Protein AF-A0A1F8N755-F1 (afdb_monomer_lite)

Secondary structure (DSSP, 8-state):
-------PPPEEHHHHHHHTT--HHHHHHHHHHTSS--EEETTTTEEEE---

pLDDT: mean 84.48, std 12.17, range [43.97, 95.56]

Foldseek 3Di:
DDPPPPPQDWDFLVRVCVVVVHDSVVSVVCVVVVVFDWAQDDPVRGTTHGPD

Sequence (52 aa):
MANSRRIEPMLTTSDVARLLNVHINTVRRWSNQGTLKTYRIGARGDRRFRRE

Radius of gyration: 12.69 Å; chains: 1; bounding box: 28×26×37 Å

Structure (mmCIF, N/CA/C/O backbone):
data_AF-A0A1F8N755-F1
#
_entry.id   AF-A0A1F8N755-F1
#
loop_
_atom_site.group_PDB
_atom_site.id
_atom_site.type_symbol
_atom_site.label_atom_id
_atom_site.label_alt_id
_atom_site.label_comp_id
_atom_site.label_asym_id
_atom_site.label_entity_id
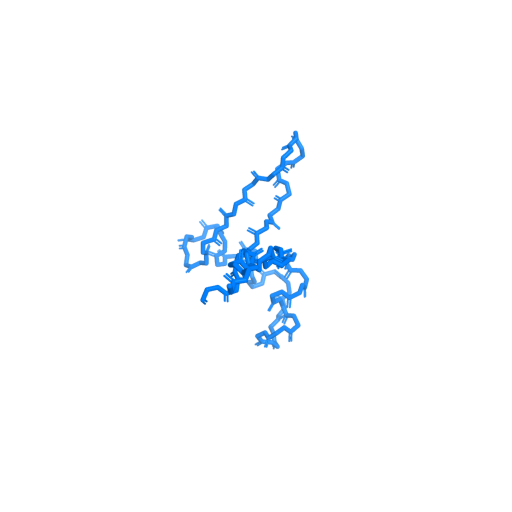_atom_site.label_seq_id
_atom_site.pdbx_PDB_ins_code
_atom_site.Cartn_x
_atom_site.Cartn_y
_atom_site.Cartn_z
_atom_site.occupancy
_atom_site.B_iso_or_equiv
_atom_site.auth_seq_id
_atom_site.auth_comp_id
_atom_site.auth_asym_id
_atom_site.auth_atom_id
_atom_site.pdbx_PDB_model_num
ATOM 1 N N . MET A 1 1 ? -17.755 14.911 -30.393 1.00 43.97 1 MET A N 1
ATOM 2 C CA . MET A 1 1 ? -17.658 14.776 -28.923 1.00 43.97 1 MET A CA 1
ATOM 3 C C . MET A 1 1 ? -16.456 13.892 -28.631 1.00 43.97 1 MET A C 1
ATOM 5 O O . MET A 1 1 ? -16.520 12.699 -28.893 1.00 43.97 1 MET A O 1
ATOM 9 N N . ALA A 1 2 ? -15.318 14.481 -28.255 1.00 49.66 2 ALA A N 1
ATOM 10 C CA . ALA A 1 2 ? -14.087 13.724 -28.043 1.00 49.66 2 ALA A CA 1
ATOM 11 C C . ALA A 1 2 ? -14.268 12.807 -26.828 1.00 49.66 2 ALA A C 1
ATOM 13 O O . ALA A 1 2 ? -14.490 13.280 -25.715 1.00 49.66 2 ALA A O 1
ATOM 14 N N . ASN A 1 3 ? -14.219 11.495 -27.059 1.00 57.56 3 ASN A N 1
ATOM 15 C CA . ASN A 1 3 ? -14.205 10.495 -26.006 1.00 57.56 3 ASN A CA 1
ATOM 16 C C . ASN A 1 3 ? -12.843 10.577 -25.310 1.00 57.56 3 ASN A C 1
ATOM 18 O O . ASN A 1 3 ? -11.897 9.873 -25.667 1.00 57.56 3 ASN A O 1
ATOM 22 N N . SER A 1 4 ? -12.721 11.508 -24.367 1.00 62.16 4 SER A N 1
ATOM 23 C CA . SER A 1 4 ? -11.599 11.578 -23.446 1.00 62.16 4 SER A CA 1
ATOM 24 C C . SER A 1 4 ? -11.616 10.288 -22.637 1.00 62.16 4 SER A C 1
ATOM 26 O O . SER A 1 4 ? -12.272 10.222 -21.599 1.00 62.16 4 SER A O 1
ATOM 28 N N . ARG A 1 5 ? -10.920 9.247 -23.117 1.00 61.00 5 ARG A N 1
ATOM 29 C CA . ARG A 1 5 ? -10.490 8.123 -22.282 1.00 61.00 5 ARG A CA 1
ATOM 30 C C . ARG A 1 5 ? -9.744 8.758 -21.120 1.00 61.00 5 ARG A C 1
ATOM 32 O O . ARG A 1 5 ? -8.582 9.132 -21.259 1.00 61.00 5 ARG A O 1
ATOM 39 N N . ARG A 1 6 ? -10.449 8.980 -20.011 1.00 62.69 6 ARG A N 1
ATOM 40 C CA . ARG A 1 6 ? -9.864 9.496 -18.784 1.00 62.69 6 ARG A CA 1
ATOM 41 C C . ARG A 1 6 ? -8.855 8.442 -18.375 1.00 62.69 6 ARG A C 1
ATOM 43 O O . ARG A 1 6 ? -9.230 7.348 -17.970 1.00 62.69 6 ARG A O 1
ATOM 50 N N . ILE A 1 7 ? -7.581 8.734 -18.599 1.00 64.00 7 ILE A N 1
ATOM 51 C CA . ILE A 1 7 ? -6.501 7.934 -18.048 1.00 6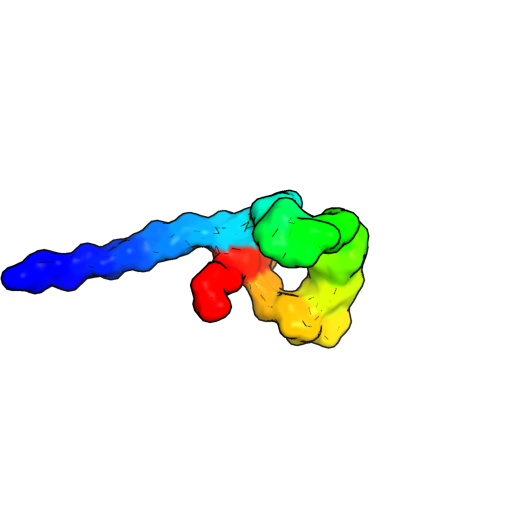4.00 7 ILE A CA 1
ATOM 52 C C . ILE A 1 7 ? -6.608 8.167 -16.547 1.00 64.00 7 ILE A C 1
ATOM 54 O O . ILE A 1 7 ? -6.136 9.181 -16.037 1.00 64.00 7 ILE A O 1
ATOM 58 N N . GLU A 1 8 ? -7.343 7.298 -15.857 1.00 70.44 8 GLU A N 1
ATOM 59 C CA . GLU A 1 8 ? -7.450 7.391 -14.413 1.00 70.44 8 GLU A CA 1
ATOM 60 C C . GLU A 1 8 ? -6.074 7.076 -13.825 1.00 70.44 8 GLU A C 1
ATOM 62 O O . GLU A 1 8 ? -5.515 6.005 -14.096 1.00 70.44 8 GLU A O 1
ATOM 67 N N . PRO A 1 9 ? -5.480 8.009 -13.065 1.00 78.12 9 PRO A N 1
ATOM 68 C CA . PRO A 1 9 ? -4.176 7.780 -12.479 1.00 78.12 9 PRO A CA 1
ATOM 69 C C . PRO A 1 9 ? -4.256 6.580 -11.535 1.00 78.12 9 PRO A C 1
ATOM 71 O O . PRO A 1 9 ? -5.078 6.540 -10.619 1.00 78.12 9 PRO A O 1
ATOM 74 N N . MET A 1 10 ? -3.391 5.589 -11.760 1.00 85.88 10 MET A N 1
ATOM 75 C CA . MET A 1 10 ? -3.316 4.423 -10.887 1.00 85.88 10 MET A CA 1
ATOM 76 C C . MET A 1 10 ? -2.786 4.838 -9.516 1.00 85.88 10 MET A C 1
ATOM 78 O O . MET A 1 10 ? -1.664 5.345 -9.394 1.00 85.88 10 MET A O 1
ATOM 82 N N . LEU A 1 11 ? -3.574 4.554 -8.488 1.00 89.75 11 LEU A N 1
ATOM 83 C CA . LEU A 1 11 ? -3.263 4.855 -7.102 1.00 89.75 11 LEU A CA 1
ATOM 84 C C . LEU A 1 11 ? -2.104 3.980 -6.622 1.00 89.75 11 LEU A C 1
ATOM 86 O O . LEU A 1 11 ? -2.025 2.782 -6.911 1.00 89.75 11 LEU A O 1
ATOM 90 N N . THR A 1 12 ? -1.186 4.576 -5.873 1.00 91.88 12 THR A N 1
ATOM 91 C CA . THR A 1 12 ? -0.161 3.825 -5.148 1.00 91.88 12 THR A CA 1
ATOM 92 C C . THR A 1 12 ? -0.745 3.221 -3.872 1.00 91.88 12 THR A C 1
ATOM 94 O O . THR A 1 12 ? -1.837 3.575 -3.428 1.00 91.88 12 THR A O 1
ATOM 97 N N . THR A 1 13 ? 0.005 2.326 -3.225 1.00 91.06 13 THR A N 1
ATOM 98 C CA . THR A 1 13 ? -0.404 1.784 -1.914 1.00 91.06 13 THR A CA 1
ATOM 99 C C . THR A 1 13 ? -0.594 2.897 -0.874 1.00 91.06 13 THR A C 1
ATOM 101 O O . THR A 1 13 ? -1.493 2.810 -0.042 1.00 91.06 13 THR A O 1
ATOM 104 N N . SER A 1 14 ? 0.221 3.954 -0.941 1.00 91.50 14 SER A N 1
ATOM 105 C CA . SER A 1 14 ? 0.126 5.115 -0.051 1.00 91.50 14 SER A CA 1
ATOM 106 C C . SER A 1 14 ? -1.108 5.969 -0.337 1.00 91.50 14 SER A C 1
ATOM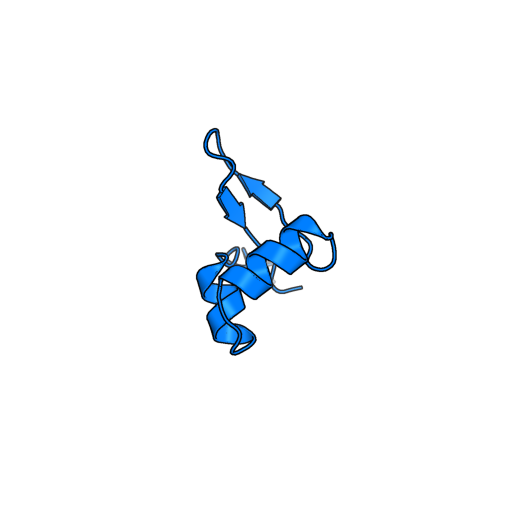 108 O O . SER A 1 14 ? -1.715 6.495 0.591 1.00 91.50 14 SER A O 1
ATOM 110 N N . ASP A 1 15 ? -1.513 6.095 -1.602 1.00 91.50 15 ASP A N 1
ATOM 111 C CA . ASP A 1 15 ? -2.723 6.843 -1.964 1.00 91.50 15 ASP A CA 1
ATOM 112 C C . ASP A 1 15 ? -3.980 6.130 -1.477 1.00 91.50 15 ASP A C 1
ATOM 114 O O . ASP A 1 15 ? -4.856 6.762 -0.895 1.00 91.50 15 ASP A O 1
ATOM 118 N N . VAL A 1 16 ? -4.035 4.805 -1.632 1.00 91.94 16 VAL A N 1
ATOM 119 C CA . VAL A 1 16 ? -5.136 3.986 -1.104 1.00 91.94 16 VAL A CA 1
ATOM 120 C C . VAL A 1 16 ? -5.195 4.062 0.422 1.00 91.94 16 VAL A C 1
ATOM 122 O O . VAL A 1 16 ? -6.277 4.198 0.986 1.00 91.94 16 VAL A O 1
ATOM 125 N N . ALA A 1 17 ? -4.040 4.026 1.092 1.00 94.75 17 ALA A N 1
ATOM 126 C CA . ALA A 1 17 ? -3.961 4.163 2.544 1.00 94.75 17 ALA A CA 1
ATOM 127 C C . ALA A 1 17 ? -4.542 5.504 3.022 1.00 94.75 17 ALA A C 1
ATOM 129 O O . ALA A 1 17 ? -5.344 5.528 3.953 1.00 94.75 17 ALA A O 1
ATOM 130 N N . ARG A 1 18 ? -4.203 6.605 2.336 1.00 93.88 18 ARG A N 1
ATOM 131 C CA . ARG A 1 18 ? -4.757 7.938 2.621 1.00 93.88 18 ARG A CA 1
ATOM 132 C C . ARG A 1 18 ? -6.252 8.028 2.325 1.00 93.88 18 ARG A C 1
ATOM 134 O O . ARG A 1 18 ? -6.986 8.583 3.129 1.00 93.88 18 ARG A O 1
ATOM 141 N N . LEU A 1 19 ? -6.704 7.470 1.202 1.00 91.75 19 LEU A N 1
ATOM 142 C CA . LEU A 1 19 ? -8.108 7.517 0.787 1.00 91.75 19 LEU A CA 1
ATOM 143 C C . LEU A 1 19 ? -9.026 6.769 1.760 1.00 91.75 19 LEU A C 1
ATOM 145 O O . LEU A 1 19 ? -10.103 7.253 2.085 1.00 91.75 19 LEU A O 1
ATOM 149 N N . LEU A 1 20 ? -8.595 5.593 2.216 1.00 91.00 20 LEU A N 1
ATOM 150 C CA . LEU A 1 20 ? -9.358 4.749 3.138 1.00 91.00 20 LEU A CA 1
ATOM 151 C C . LEU A 1 20 ? -9.075 5.075 4.611 1.00 91.00 20 LEU A C 1
ATOM 153 O O . LEU A 1 20 ? -9.648 4.444 5.492 1.00 91.00 20 LEU A O 1
ATOM 157 N N . ASN A 1 21 ? -8.187 6.038 4.875 1.00 94.44 21 ASN A N 1
ATOM 158 C CA . ASN A 1 21 ? -7.725 6.418 6.207 1.00 94.44 21 ASN A CA 1
ATOM 159 C C . ASN A 1 21 ? -7.236 5.218 7.048 1.00 94.44 21 ASN A C 1
ATOM 161 O O . ASN A 1 21 ? -7.531 5.095 8.236 1.00 94.44 21 ASN A O 1
ATOM 165 N N . VAL A 1 22 ? -6.488 4.309 6.415 1.00 95.56 22 VAL A N 1
ATOM 166 C CA . VAL A 1 22 ? -5.913 3.110 7.044 1.00 95.56 22 VAL A CA 1
ATOM 167 C C . VAL A 1 22 ? -4.395 3.109 6.936 1.00 95.56 22 VAL A C 1
ATOM 169 O O . VAL A 1 22 ? -3.800 3.747 6.071 1.00 95.56 22 VAL A O 1
ATOM 172 N N . HIS A 1 23 ? -3.737 2.321 7.784 1.00 95.12 23 HIS A N 1
ATOM 173 C CA . HIS A 1 23 ? -2.293 2.150 7.700 1.00 95.12 23 HIS A CA 1
ATOM 174 C C . HIS A 1 23 ? -1.872 1.436 6.400 1.00 95.12 23 HIS A C 1
ATOM 176 O O . HIS A 1 23 ? -2.518 0.484 5.953 1.00 95.12 23 HIS A O 1
ATOM 182 N N . ILE A 1 24 ? -0.727 1.818 5.822 1.00 94.06 24 ILE A N 1
ATOM 183 C CA . ILE A 1 24 ? -0.213 1.240 4.565 1.00 94.06 24 ILE A CA 1
ATOM 184 C C . ILE A 1 24 ? -0.032 -0.286 4.635 1.00 94.06 24 ILE A C 1
ATOM 186 O O . ILE A 1 24 ? -0.250 -0.994 3.652 1.00 94.06 24 ILE A O 1
ATOM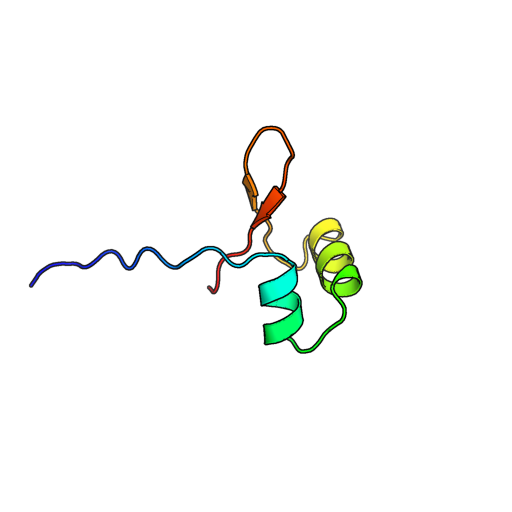 190 N N . ASN A 1 25 ? 0.319 -0.818 5.811 1.00 94.56 25 ASN A N 1
ATOM 191 C CA . ASN A 1 25 ? 0.440 -2.265 6.017 1.00 94.56 25 ASN A CA 1
ATOM 192 C C . ASN A 1 25 ? -0.907 -2.985 5.908 1.00 94.56 25 ASN A C 1
ATOM 194 O O . ASN A 1 25 ? -0.936 -4.117 5.434 1.00 94.56 25 ASN A O 1
ATOM 198 N N . THR A 1 26 ? -2.012 -2.339 6.283 1.00 94.50 26 THR A N 1
ATOM 199 C CA . THR A 1 26 ? -3.363 -2.889 6.113 1.00 94.50 26 THR A CA 1
ATOM 200 C C . THR A 1 26 ? -3.685 -3.038 4.630 1.00 94.50 26 THR A C 1
ATOM 202 O O . THR A 1 26 ? -4.071 -4.118 4.195 1.00 94.50 26 THR A O 1
ATOM 205 N N . VAL A 1 27 ? -3.381 -2.019 3.820 1.00 93.44 27 VAL A N 1
ATOM 206 C CA . VAL A 1 27 ? -3.533 -2.091 2.355 1.00 93.44 27 VAL A CA 1
ATOM 207 C C . VAL A 1 27 ? -2.657 -3.197 1.754 1.00 93.44 27 VAL A C 1
ATOM 209 O O . VAL A 1 27 ? -3.101 -3.938 0.879 1.00 93.44 27 VAL A O 1
ATOM 212 N N . ARG A 1 28 ? -1.420 -3.374 2.243 1.00 91.81 28 ARG A N 1
ATOM 213 C CA . ARG A 1 28 ? -0.538 -4.481 1.817 1.0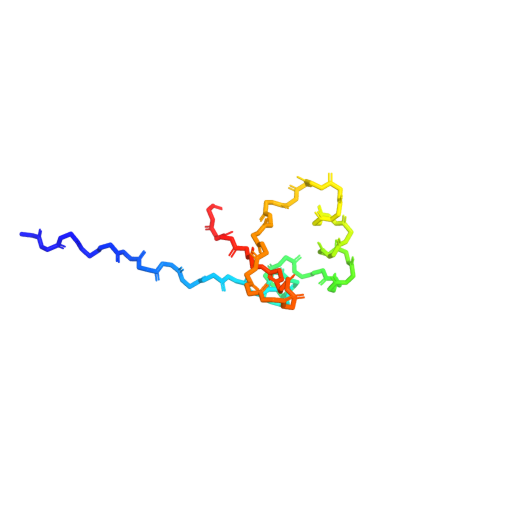0 91.81 28 ARG A CA 1
ATOM 214 C C . ARG A 1 28 ? -1.107 -5.852 2.184 1.00 91.81 28 ARG A C 1
ATOM 216 O O . ARG A 1 28 ? -1.004 -6.771 1.376 1.00 91.81 28 ARG A O 1
ATOM 223 N N . ARG A 1 29 ? -1.711 -5.995 3.369 1.00 94.12 29 ARG A N 1
ATOM 224 C CA . ARG A 1 29 ? -2.381 -7.234 3.799 1.00 94.12 29 ARG A CA 1
ATOM 225 C C . ARG A 1 29 ? -3.574 -7.547 2.904 1.00 94.12 29 ARG A C 1
ATOM 227 O O . ARG A 1 29 ? -3.624 -8.645 2.366 1.00 94.12 29 ARG A O 1
ATOM 234 N N . TRP A 1 30 ? -4.441 -6.572 2.645 1.00 93.19 30 TRP A N 1
ATOM 235 C CA . TRP A 1 30 ? -5.572 -6.725 1.724 1.00 93.19 30 TRP A CA 1
ATOM 236 C C . TRP A 1 30 ? -5.134 -7.051 0.296 1.00 93.19 30 TRP A C 1
ATOM 238 O O . TRP A 1 30 ? -5.757 -7.867 -0.375 1.00 93.19 30 TRP A O 1
ATOM 248 N N . SER A 1 31 ? -4.022 -6.468 -0.152 1.00 90.06 31 SER A N 1
ATOM 249 C CA . SER A 1 31 ? -3.397 -6.805 -1.431 1.00 90.06 31 SER A CA 1
ATOM 250 C C . SER A 1 31 ? -2.906 -8.255 -1.479 1.00 90.06 31 SER A C 1
ATOM 252 O O . SER A 1 31 ? -3.075 -8.914 -2.500 1.00 90.06 31 SER A O 1
ATOM 254 N N . ASN A 1 32 ? -2.318 -8.767 -0.396 1.00 90.00 32 ASN A N 1
ATOM 255 C CA . ASN A 1 32 ? -1.866 -10.159 -0.320 1.00 90.00 32 ASN A CA 1
ATOM 256 C C . ASN A 1 32 ? -3.032 -11.150 -0.171 1.00 90.00 32 ASN A C 1
ATOM 258 O O . ASN A 1 32 ? -2.934 -12.270 -0.654 1.00 90.00 32 ASN A O 1
ATOM 262 N N . GLN A 1 33 ? -4.123 -10.738 0.480 1.00 91.69 33 GLN A N 1
ATOM 263 C CA . GLN A 1 33 ? -5.348 -11.527 0.647 1.00 91.69 33 GLN A CA 1
ATOM 264 C C . GLN A 1 33 ? -6.234 -11.539 -0.610 1.00 91.69 33 GLN A C 1
ATOM 266 O O . GLN A 1 33 ? -7.196 -12.296 -0.666 1.00 91.69 33 GLN A O 1
ATOM 271 N N . GLY A 1 34 ? -5.942 -10.697 -1.607 1.00 88.19 34 GLY A N 1
ATOM 272 C CA . GLY A 1 34 ? -6.761 -10.555 -2.816 1.00 88.19 34 GLY A CA 1
ATOM 273 C C . GLY A 1 34 ? -8.039 -9.731 -2.622 1.00 88.19 34 GLY A C 1
ATOM 274 O O . GLY A 1 34 ? -8.810 -9.583 -3.564 1.00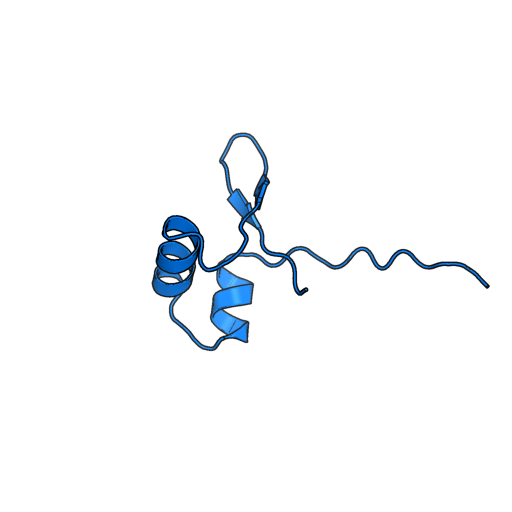 88.19 34 GLY A O 1
ATOM 275 N N . THR A 1 35 ? -8.253 -9.154 -1.435 1.00 88.12 35 THR A N 1
ATOM 276 C CA . THR A 1 35 ? -9.401 -8.287 -1.123 1.00 88.12 35 THR A CA 1
ATOM 277 C C . THR A 1 35 ? -9.394 -7.011 -1.961 1.00 88.12 35 THR A C 1
ATOM 279 O O . THR A 1 35 ? -10.438 -6.551 -2.408 1.00 88.12 35 THR A O 1
ATOM 282 N N . LEU A 1 36 ? -8.210 -6.438 -2.192 1.00 86.88 36 LEU A N 1
ATOM 283 C CA . LEU A 1 36 ? -8.034 -5.259 -3.037 1.00 86.88 36 LEU A CA 1
ATOM 284 C C . LEU A 1 36 ? -7.370 -5.684 -4.343 1.00 86.88 36 LEU A C 1
ATOM 286 O O . LEU A 1 36 ? -6.282 -6.258 -4.311 1.00 86.88 36 LEU A O 1
ATOM 290 N N . LYS A 1 37 ? -7.993 -5.390 -5.491 1.00 86.88 37 LYS A N 1
ATOM 291 C CA . LYS A 1 37 ? -7.400 -5.692 -6.802 1.00 86.88 37 LYS A CA 1
ATOM 292 C C . LYS A 1 37 ? -6.120 -4.882 -6.988 1.00 86.88 37 LYS A C 1
ATOM 294 O O . LYS A 1 37 ? -6.132 -3.654 -7.022 1.00 86.88 37 LYS A O 1
ATOM 299 N N . THR A 1 38 ? -5.011 -5.597 -7.109 1.00 89.81 38 THR A N 1
ATOM 300 C CA . THR A 1 38 ? -3.653 -5.053 -7.177 1.00 89.81 38 THR A CA 1
ATOM 301 C C . THR A 1 38 ? -3.055 -5.420 -8.523 1.00 89.81 38 THR A C 1
ATOM 303 O O . THR A 1 38 ? -3.025 -6.598 -8.880 1.00 89.81 38 THR A O 1
ATOM 306 N N . TYR A 1 39 ? -2.480 -4.443 -9.205 1.00 88.50 39 TYR A N 1
ATOM 307 C CA . TYR A 1 39 ? -1.656 -4.651 -10.386 1.00 88.50 39 TYR A CA 1
ATOM 308 C C . TYR A 1 39 ? -0.191 -4.491 -9.997 1.00 88.50 39 TYR A C 1
ATOM 310 O O . TYR A 1 39 ? 0.177 -3.509 -9.350 1.00 88.50 39 TYR A O 1
ATOM 318 N N . ARG A 1 40 ? 0.652 -5.451 -10.379 1.00 87.81 40 ARG A N 1
ATOM 319 C CA . ARG A 1 40 ? 2.105 -5.340 -10.217 1.00 87.81 40 ARG A CA 1
ATOM 320 C C . ARG A 1 40 ? 2.691 -4.765 -11.496 1.00 87.81 40 ARG A C 1
ATOM 322 O O . ARG A 1 40 ? 2.469 -5.328 -12.563 1.00 87.81 40 ARG A O 1
ATOM 329 N N . ILE A 1 41 ? 3.409 -3.652 -11.390 1.00 87.19 41 ILE A N 1
ATOM 330 C CA . ILE A 1 41 ? 4.007 -2.971 -12.545 1.00 87.19 41 ILE A CA 1
ATOM 331 C C . ILE A 1 41 ? 5.530 -2.952 -12.412 1.00 87.19 41 ILE A C 1
ATOM 333 O O . ILE A 1 41 ? 6.069 -2.614 -11.356 1.00 87.19 41 ILE A O 1
ATOM 337 N N . GLY A 1 42 ? 6.211 -3.292 -13.510 1.00 83.31 42 GLY A N 1
ATOM 338 C CA . GLY A 1 42 ? 7.668 -3.252 -13.637 1.00 83.31 42 GLY A CA 1
ATOM 339 C C . GLY A 1 42 ? 8.402 -4.408 -12.950 1.00 83.31 42 GLY A C 1
ATOM 340 O O . GLY A 1 42 ? 7.808 -5.227 -12.251 1.00 83.31 42 GLY A O 1
ATOM 341 N N . ALA A 1 43 ? 9.725 -4.445 -13.128 1.00 80.50 43 ALA A N 1
ATOM 342 C CA . ALA A 1 43 ? 10.595 -5.497 -12.588 1.00 80.50 43 ALA A CA 1
ATOM 343 C C . ALA A 1 43 ? 10.601 -5.558 -11.047 1.00 80.50 43 ALA A C 1
ATOM 345 O O . ALA A 1 43 ? 10.799 -6.619 -10.464 1.00 80.50 43 ALA A O 1
ATOM 346 N N . ARG A 1 44 ? 10.334 -4.426 -10.379 1.00 83.62 44 ARG A N 1
ATOM 347 C CA . ARG A 1 44 ? 10.239 -4.327 -8.914 1.00 83.62 44 ARG A CA 1
ATOM 348 C C . ARG A 1 44 ? 8.909 -4.857 -8.357 1.00 83.62 44 ARG A C 1
ATOM 350 O O . ARG A 1 44 ? 8.808 -5.126 -7.162 1.00 83.62 44 ARG A O 1
ATOM 357 N N . GLY A 1 45 ? 7.893 -5.022 -9.207 1.00 85.00 45 GLY A N 1
ATOM 358 C CA . GLY A 1 45 ? 6.572 -5.496 -8.799 1.00 85.00 45 GLY A CA 1
ATOM 359 C C . GLY A 1 45 ? 5.806 -4.488 -7.940 1.00 85.00 45 GLY A C 1
ATOM 360 O O . GLY A 1 45 ? 5.100 -4.885 -7.008 1.00 85.00 45 GLY A O 1
ATOM 361 N N . ASP A 1 46 ? 5.945 -3.193 -8.234 1.00 86.62 46 ASP A N 1
ATOM 362 C CA . ASP A 1 46 ? 5.266 -2.144 -7.478 1.00 86.62 46 ASP A CA 1
ATOM 363 C C . ASP A 1 46 ? 3.746 -2.296 -7.595 1.00 86.62 46 ASP A C 1
ATOM 365 O O . ASP A 1 46 ? 3.199 -2.507 -8.681 1.00 86.62 46 ASP A O 1
ATOM 369 N N . ARG A 1 47 ? 3.060 -2.193 -6.452 1.00 87.75 47 ARG A N 1
ATOM 370 C CA . ARG A 1 47 ? 1.609 -2.373 -6.357 1.00 87.75 47 ARG A CA 1
ATOM 371 C C . ARG A 1 47 ? 0.884 -1.089 -6.742 1.00 87.75 47 ARG A C 1
ATOM 373 O O . ARG A 1 47 ? 1.045 -0.054 -6.087 1.00 87.75 47 ARG A O 1
ATOM 380 N N . ARG A 1 48 ? 0.043 -1.190 -7.763 1.00 89.56 48 ARG A N 1
ATOM 381 C CA . ARG A 1 48 ? -0.826 -0.132 -8.273 1.00 89.56 48 ARG A CA 1
ATOM 382 C C . ARG A 1 48 ? -2.284 -0.566 -8.185 1.00 89.56 48 ARG A C 1
ATOM 384 O O . ARG A 1 48 ? -2.610 -1.727 -8.426 1.00 89.56 48 ARG A O 1
ATOM 391 N N . PHE A 1 49 ? -3.150 0.375 -7.849 1.00 88.50 49 PHE A N 1
ATOM 392 C CA . PHE A 1 49 ? -4.576 0.161 -7.635 1.00 88.50 49 PHE A CA 1
ATOM 393 C C . PHE A 1 49 ? -5.370 1.045 -8.593 1.00 88.50 49 PHE A C 1
ATOM 395 O O . PHE A 1 49 ? -4.937 2.147 -8.934 1.00 88.50 49 PHE A O 1
ATOM 402 N N . ARG A 1 50 ? -6.523 0.558 -9.046 1.00 85.56 50 ARG A N 1
ATOM 403 C CA . ARG A 1 50 ? -7.487 1.381 -9.782 1.00 85.56 50 ARG A CA 1
ATOM 404 C C . ARG A 1 50 ? -8.525 1.933 -8.814 1.00 85.56 50 ARG A C 1
ATOM 406 O O . ARG A 1 50 ? -8.795 1.303 -7.794 1.00 85.56 50 ARG A O 1
ATOM 413 N N . ARG A 1 51 ? -9.072 3.103 -9.134 1.00 77.81 51 ARG A N 1
ATOM 414 C CA . ARG A 1 51 ? -10.128 3.772 -8.365 1.00 77.81 51 ARG A CA 1
ATOM 415 C C . ARG A 1 51 ? -11.518 3.435 -8.932 1.00 77.81 51 ARG A C 1
ATOM 417 O O . ARG A 1 51 ? -12.341 4.330 -9.069 1.00 77.81 51 ARG A O 1
ATOM 424 N N . GLU A 1 52 ? -11.708 2.174 -9.321 1.00 74.12 52 GLU A N 1
ATOM 425 C CA . GLU A 1 52 ? -13.005 1.666 -9.800 1.00 74.12 52 GLU A CA 1
ATOM 426 C C . GLU A 1 52 ? -14.075 1.746 -8.701 1.00 74.12 52 GLU A C 1
ATOM 428 O O . GLU A 1 52 ? -13.701 1.651 -7.506 1.00 74.12 52 GLU A O 1
#